Protein AF-A0A3M1PRZ5-F1 (afdb_monomer_lite)

Sequence (160 aa):
MPLLTDPMAILAFCTGVCALVFWSATRPWGARFFRVIPSIIFIYYIPTFATTFGVIPSASAAYVWMRDYLLPFSLFILMVTADIPSILKIGPRAIVIMLIGTLGVVVGGPIAFLLFKPWLPPEAWKGMAALSGSWIGGGANFAAIKESVAAPDSIIGPII

Secondary structure (DSSP, 8-state):
--S--SHHHHHHHHHHHHHHHHHHHTSHHHHHHHTTS-HHHHHHHHHHHHHHTTSS-S--HHHHHIIIIIHHHHHHHHHHT--HHHHHHHHHHHHHHHHHHHHHHHHHHHHHHHHHGGGS-TTHHHHHHHHHHHHHHHHHHHHHHHHHTT--HHHHTTT-

Radius of gyration: 19.62 Å; chains: 1; bounding box: 37×41×48 Å

Foldseek 3Di:
DAQDADLVVVVCVLVVQVCVLVVLCPDPVNVVVCVVPPSVVSSPVVVVVSCVVRNYDPDHPNVVCCVPPVVVVVVVVVVVPDDPVVVVVCVVVVVVVLVVVLVCLVPVLVVVCVVCVVVDDPLLVLLSQLVSLCRNPRDVRSVVSCVVSVRDPVNNVVSD

pLDDT: mean 92.11, std 6.09, range [54.16, 97.56]

Structure (mmCIF, N/CA/C/O backbone):
data_AF-A0A3M1PRZ5-F1
#
_entry.id   AF-A0A3M1PRZ5-F1
#
loop_
_atom_site.group_PDB
_atom_site.id
_atom_site.type_symbol
_atom_site.label_atom_id
_atom_site.label_alt_id
_atom_site.label_comp_id
_atom_site.label_asym_id
_atom_site.label_entity_id
_atom_site.label_seq_id
_atom_site.pdbx_PDB_ins_code
_atom_site.Cartn_x
_atom_site.Cartn_y
_atom_site.Cartn_z
_atom_site.occupancy
_atom_site.B_iso_or_equiv
_atom_site.auth_seq_id
_atom_site.auth_comp_id
_atom_site.auth_asym_id
_atom_site.auth_atom_id
_atom_site.pdbx_PDB_model_num
ATOM 1 N N . MET A 1 1 ? 11.129 15.014 -18.019 1.00 64.62 1 MET A N 1
ATOM 2 C CA . MET A 1 1 ? 11.933 15.116 -16.780 1.00 64.62 1 MET A CA 1
ATOM 3 C C . MET A 1 1 ? 10.972 15.447 -15.651 1.00 64.62 1 MET A C 1
ATOM 5 O O . MET A 1 1 ? 10.079 16.244 -15.919 1.00 64.62 1 MET A O 1
ATOM 9 N N . PRO A 1 2 ? 11.081 14.812 -14.472 1.00 79.62 2 PRO A N 1
ATOM 10 C CA . PRO A 1 2 ? 10.165 15.070 -13.367 1.00 79.62 2 PRO A CA 1
ATOM 11 C C . PRO A 1 2 ? 10.247 16.529 -12.891 1.00 79.62 2 PRO A C 1
ATOM 13 O O . PRO A 1 2 ? 11.345 17.078 -12.825 1.00 79.62 2 PRO A O 1
ATOM 16 N N . LEU A 1 3 ? 9.101 17.146 -12.582 1.00 85.00 3 LEU A N 1
ATOM 17 C CA . LEU A 1 3 ? 9.022 18.549 -12.144 1.00 85.00 3 LEU A CA 1
ATOM 18 C C . LEU A 1 3 ? 9.595 18.752 -10.733 1.00 85.00 3 LEU A C 1
ATOM 20 O O . LEU A 1 3 ? 10.310 19.720 -10.486 1.00 85.00 3 LEU A O 1
ATOM 24 N N . LEU A 1 4 ? 9.282 17.842 -9.810 1.00 89.94 4 LEU A N 1
ATOM 25 C CA . LEU A 1 4 ? 9.803 17.835 -8.447 1.00 89.94 4 LEU A CA 1
ATOM 26 C C . LEU A 1 4 ? 10.872 16.754 -8.318 1.00 89.94 4 LEU A C 1
ATOM 28 O O . LEU A 1 4 ? 10.584 15.578 -8.506 1.00 89.94 4 LEU A O 1
ATOM 32 N N . THR A 1 5 ? 12.096 17.136 -7.965 1.00 91.56 5 THR A N 1
ATOM 33 C CA . THR A 1 5 ? 13.207 16.189 -7.750 1.00 91.56 5 THR A CA 1
ATOM 34 C C . THR A 1 5 ? 13.707 16.174 -6.313 1.00 91.56 5 THR A C 1
ATOM 36 O O . THR A 1 5 ? 14.296 15.186 -5.879 1.00 91.56 5 THR A O 1
ATOM 39 N N . ASP A 1 6 ? 13.475 17.257 -5.573 1.00 95.44 6 ASP A N 1
ATOM 40 C CA . ASP A 1 6 ? 13.906 17.382 -4.189 1.00 95.44 6 ASP A CA 1
ATOM 41 C C . ASP A 1 6 ? 13.098 16.441 -3.263 1.00 95.44 6 ASP A C 1
ATOM 43 O O . ASP A 1 6 ? 11.861 16.460 -3.299 1.00 95.44 6 ASP A O 1
ATOM 47 N N . PRO A 1 7 ? 13.755 15.614 -2.423 1.00 94.56 7 PRO A N 1
ATOM 48 C CA . PRO A 1 7 ? 13.070 14.687 -1.525 1.00 94.56 7 PRO A CA 1
ATOM 49 C C . PRO A 1 7 ? 12.066 15.356 -0.579 1.00 94.56 7 PRO A C 1
ATOM 51 O O . PRO A 1 7 ? 11.001 14.787 -0.329 1.00 94.56 7 PRO A O 1
ATOM 54 N N . MET A 1 8 ? 12.363 1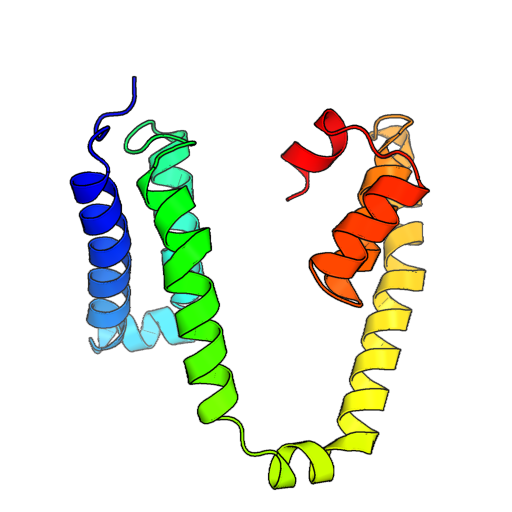6.561 -0.082 1.00 95.94 8 MET A N 1
ATOM 55 C CA . MET A 1 8 ? 11.450 17.276 0.813 1.00 95.94 8 MET A CA 1
ATOM 56 C C . MET A 1 8 ? 10.234 17.804 0.060 1.00 95.94 8 MET A C 1
ATOM 58 O O . MET A 1 8 ? 9.119 17.703 0.570 1.00 95.94 8 MET A O 1
ATOM 62 N N . ALA A 1 9 ? 10.410 18.285 -1.172 1.00 95.94 9 ALA A N 1
ATOM 63 C CA . ALA A 1 9 ? 9.293 18.660 -2.037 1.00 95.94 9 ALA A CA 1
ATOM 64 C C . ALA A 1 9 ? 8.377 17.465 -2.362 1.00 95.94 9 ALA A C 1
ATOM 66 O O . ALA A 1 9 ? 7.154 17.605 -2.354 1.00 95.94 9 ALA A O 1
ATOM 67 N N . ILE A 1 10 ? 8.944 16.277 -2.592 1.00 96.06 10 ILE A N 1
ATOM 68 C CA . ILE A 1 10 ? 8.171 15.044 -2.827 1.00 96.06 10 ILE A CA 1
ATOM 69 C C . ILE A 1 10 ? 7.394 14.642 -1.568 1.00 96.06 10 ILE A C 1
ATOM 71 O O . ILE A 1 10 ? 6.212 14.305 -1.651 1.00 96.06 10 ILE A O 1
ATOM 75 N N . LEU A 1 11 ? 8.023 14.716 -0.392 1.00 95.69 11 LEU A N 1
ATOM 76 C CA . LEU A 1 11 ? 7.352 14.461 0.883 1.00 95.69 11 LEU A CA 1
ATOM 77 C C . LEU A 1 11 ? 6.205 15.459 1.117 1.00 95.69 11 LEU A C 1
ATOM 79 O O . LEU A 1 11 ? 5.097 15.053 1.473 1.00 95.69 11 LEU A O 1
ATOM 83 N N . ALA A 1 12 ? 6.448 16.751 0.882 1.00 96.44 12 ALA A N 1
ATOM 84 C CA . ALA A 1 12 ? 5.448 17.813 0.985 1.00 96.44 12 ALA A CA 1
ATOM 85 C C . ALA A 1 12 ? 4.282 17.597 0.011 1.00 96.44 12 ALA A C 1
ATOM 87 O O . ALA A 1 12 ? 3.125 17.781 0.382 1.00 96.44 12 ALA A O 1
ATOM 88 N N . PHE A 1 13 ? 4.565 17.140 -1.210 1.00 96.69 13 PHE A N 1
ATOM 89 C CA . PHE A 1 13 ? 3.538 16.759 -2.173 1.00 96.69 13 PHE A CA 1
ATOM 90 C C . PHE A 1 13 ? 2.678 15.600 -1.649 1.00 96.69 1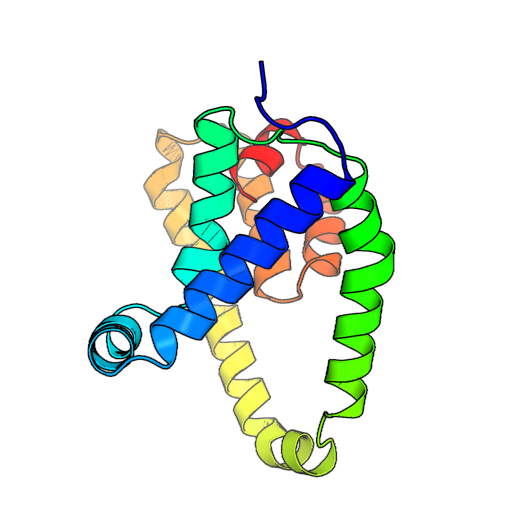3 PHE A C 1
ATOM 92 O O . PHE A 1 13 ? 1.461 15.741 -1.554 1.00 96.69 13 PHE A O 1
ATOM 99 N N . CYS A 1 14 ? 3.287 14.477 -1.252 1.00 95.69 14 CYS A N 1
ATOM 100 C CA . CYS A 1 14 ? 2.553 13.300 -0.771 1.00 95.69 14 CYS A CA 1
ATOM 101 C C . CYS A 1 14 ? 1.707 13.617 0.473 1.00 95.69 14 CYS A C 1
ATOM 103 O O . CYS A 1 14 ? 0.526 13.276 0.540 1.00 95.69 14 CYS A O 1
ATOM 105 N N . THR A 1 15 ? 2.293 14.309 1.451 1.00 96.00 15 THR A N 1
ATOM 106 C CA . THR A 1 15 ? 1.583 14.737 2.667 1.00 96.00 15 THR A CA 1
ATOM 107 C C . THR A 1 15 ? 0.494 15.764 2.371 1.00 96.00 15 THR A C 1
ATOM 109 O O . THR A 1 15 ? -0.591 15.677 2.944 1.00 96.00 15 THR A O 1
ATOM 112 N N . GLY A 1 16 ? 0.732 16.680 1.432 1.00 97.56 16 GLY A N 1
ATOM 113 C CA . GLY A 1 16 ? -0.258 17.636 0.946 1.00 97.56 16 GLY A CA 1
ATOM 114 C C . GLY A 1 16 ? -1.455 16.952 0.286 1.00 97.56 16 GLY A C 1
ATOM 115 O O . GLY A 1 16 ? -2.594 17.309 0.580 1.00 97.56 16 GLY A O 1
ATOM 116 N N . VAL A 1 17 ? -1.228 15.916 -0.528 1.00 97.06 17 VAL A N 1
ATOM 117 C CA . VAL A 1 17 ? -2.304 15.090 -1.103 1.00 97.06 17 VAL A CA 1
ATOM 118 C C . VAL A 1 17 ? -3.132 14.440 0.004 1.00 97.06 17 VAL A C 1
ATOM 120 O O . VAL A 1 17 ? -4.356 14.577 0.003 1.00 97.06 17 VAL A O 1
ATOM 123 N N . CYS A 1 18 ? -2.492 13.799 0.987 1.00 96.12 18 CYS A N 1
ATOM 124 C CA . CYS A 1 18 ? -3.196 13.216 2.133 1.00 96.12 18 CYS A CA 1
ATOM 125 C C . CYS A 1 18 ? -4.025 14.265 2.887 1.00 96.12 18 CYS A C 1
ATOM 127 O O . CYS A 1 18 ? -5.205 14.040 3.162 1.00 96.12 18 CYS A O 1
ATOM 129 N N . ALA A 1 19 ? -3.429 15.421 3.188 1.00 97.06 19 ALA A N 1
ATOM 130 C CA . ALA A 1 19 ? -4.090 16.505 3.903 1.00 97.06 19 ALA A CA 1
ATOM 131 C C . ALA A 1 19 ? -5.310 17.027 3.135 1.00 97.06 19 ALA A C 1
ATOM 133 O O . ALA A 1 19 ? -6.384 17.150 3.720 1.00 97.06 19 ALA A O 1
ATOM 134 N N . LEU A 1 20 ? -5.183 17.276 1.828 1.00 96.81 20 LEU A N 1
ATOM 135 C CA . LEU A 1 20 ? -6.279 17.754 0.983 1.00 96.81 20 LEU A CA 1
ATOM 136 C C . LEU A 1 20 ? -7.409 16.731 0.877 1.00 96.81 20 LEU A C 1
ATOM 138 O O . LEU A 1 20 ? -8.577 17.099 1.010 1.00 96.81 20 LEU A O 1
ATOM 142 N N . VAL A 1 21 ? -7.079 15.452 0.679 1.00 96.06 21 VAL A N 1
ATOM 143 C CA . VAL A 1 21 ? -8.081 14.385 0.582 1.00 96.06 21 VAL A CA 1
ATOM 144 C C . VAL A 1 21 ? -8.838 14.249 1.903 1.00 96.06 21 VAL A C 1
ATOM 146 O O . VAL A 1 21 ? -10.067 14.338 1.902 1.00 96.06 21 VAL A O 1
ATOM 149 N N . PHE A 1 22 ? -8.147 14.117 3.037 1.00 94.88 22 PHE A N 1
ATOM 150 C CA . PHE A 1 22 ? -8.821 13.998 4.332 1.00 94.88 22 PHE A CA 1
ATOM 151 C C . PHE A 1 22 ? -9.595 15.262 4.702 1.00 94.88 22 PHE A C 1
ATOM 153 O O . PHE A 1 22 ? -10.738 15.167 5.146 1.00 94.88 22 PHE A O 1
ATOM 160 N N . TRP A 1 23 ? -9.040 16.446 4.444 1.00 95.75 23 TRP A N 1
ATOM 161 C CA . TRP A 1 23 ? -9.746 17.709 4.641 1.00 95.75 23 TRP A CA 1
ATOM 162 C C . TRP A 1 23 ? -11.019 17.785 3.796 1.00 95.75 23 TRP A C 1
ATOM 164 O O . TRP A 1 23 ? -12.078 18.134 4.317 1.00 95.75 23 TRP A O 1
ATOM 174 N N . SER A 1 24 ? -10.961 17.403 2.519 1.00 94.56 24 SER A N 1
ATOM 175 C CA . SER A 1 24 ? -12.142 17.384 1.653 1.00 94.56 24 SER A CA 1
ATOM 176 C C . SER A 1 24 ? -13.205 16.404 2.161 1.00 94.56 24 SER A C 1
ATOM 178 O O . SER A 1 24 ? -14.391 16.729 2.128 1.00 94.56 24 SER A O 1
ATOM 180 N N . ALA A 1 25 ? -12.796 15.271 2.742 1.00 93.12 25 ALA A N 1
ATOM 181 C CA . ALA A 1 25 ? -13.703 14.295 3.341 1.00 93.12 25 ALA A CA 1
ATOM 182 C C . ALA A 1 25 ? -14.453 14.821 4.575 1.00 93.12 25 ALA A C 1
ATOM 184 O O . ALA A 1 25 ? -15.558 14.360 4.851 1.00 93.12 25 ALA A O 1
ATOM 185 N N . THR A 1 26 ? -13.920 15.835 5.266 1.00 93.12 26 THR A N 1
ATOM 186 C CA . THR A 1 26 ? -14.631 16.513 6.369 1.00 93.12 26 THR A CA 1
ATOM 187 C C . THR A 1 26 ? -15.716 17.488 5.901 1.00 93.12 26 THR A C 1
ATOM 189 O O . THR A 1 26 ? -16.528 17.943 6.707 1.00 93.12 26 THR A O 1
ATOM 192 N N . ARG A 1 27 ? -15.752 17.852 4.611 1.00 94.88 27 ARG A N 1
ATOM 193 C CA . ARG A 1 27 ? -16.734 18.811 4.081 1.00 94.88 27 ARG A CA 1
ATOM 194 C C . ARG A 1 27 ? -18.060 18.120 3.756 1.00 94.88 27 ARG A C 1
ATOM 196 O O . ARG A 1 27 ? -18.036 16.984 3.298 1.00 94.88 27 ARG A O 1
ATOM 203 N N . PRO A 1 28 ? -19.219 18.799 3.880 1.00 91.38 28 PRO A N 1
ATOM 204 C CA . PRO A 1 28 ? -20.526 18.175 3.631 1.00 91.38 28 PRO A CA 1
ATOM 205 C C . PRO A 1 28 ? -20.669 17.557 2.232 1.00 91.38 28 PRO A C 1
ATOM 207 O O . PRO A 1 28 ? -21.231 16.474 2.075 1.00 91.38 28 PRO A O 1
ATOM 210 N N . TRP A 1 29 ? -20.126 18.226 1.210 1.00 92.19 29 TRP A N 1
ATOM 211 C CA . TRP A 1 29 ? -20.124 17.721 -0.165 1.00 92.19 29 TRP A CA 1
ATOM 212 C C . TRP A 1 29 ? -19.168 16.530 -0.336 1.00 92.19 29 TRP A C 1
ATOM 214 O O . TRP A 1 29 ? -19.529 15.534 -0.962 1.00 92.19 29 TRP A O 1
ATOM 224 N N . GLY A 1 30 ? -17.981 16.603 0.275 1.00 90.56 30 GLY A N 1
ATOM 225 C CA . GLY A 1 30 ? -16.977 15.547 0.223 1.00 90.56 30 GLY A CA 1
ATOM 226 C C . GLY A 1 30 ? -17.425 14.297 0.970 1.00 90.56 30 GLY A C 1
ATOM 227 O O . GLY A 1 30 ? -17.324 13.206 0.427 1.00 90.56 30 GLY A O 1
ATOM 228 N N . ALA A 1 31 ? -18.030 14.428 2.150 1.00 88.69 31 ALA A N 1
ATOM 229 C CA . ALA A 1 31 ? -18.559 13.301 2.916 1.00 88.69 31 ALA A CA 1
ATOM 230 C C . ALA A 1 31 ? -19.585 12.477 2.114 1.00 88.69 31 ALA A C 1
ATOM 232 O O . ALA A 1 31 ? -19.577 11.247 2.167 1.00 88.69 31 ALA A O 1
ATOM 233 N N . ARG A 1 32 ? -20.439 13.134 1.310 1.00 91.56 32 ARG A N 1
ATOM 234 C CA . ARG A 1 32 ? -21.380 12.441 0.414 1.00 91.56 32 ARG A CA 1
ATOM 235 C C . ARG A 1 32 ? -20.660 11.684 -0.702 1.00 91.56 32 ARG A C 1
ATOM 237 O O . ARG A 1 32 ? -21.064 10.572 -1.032 1.00 91.56 32 ARG A O 1
ATOM 244 N N . PHE A 1 33 ? -19.613 12.278 -1.265 1.00 92.88 33 PHE A N 1
ATOM 245 C CA . PHE A 1 33 ? -18.807 11.683 -2.328 1.00 92.88 33 PHE A CA 1
ATOM 246 C C . PHE A 1 33 ? -17.971 10.495 -1.825 1.00 92.88 33 PHE A C 1
ATOM 248 O O . PHE A 1 33 ? -18.050 9.400 -2.384 1.00 92.88 33 PHE A O 1
ATOM 255 N N . PHE A 1 34 ? -17.251 10.664 -0.711 1.00 92.81 34 PHE A N 1
ATOM 256 C CA . PHE A 1 34 ? -16.386 9.627 -0.147 1.00 92.81 34 PHE A CA 1
ATOM 257 C C . PHE A 1 34 ? -17.144 8.457 0.493 1.00 92.81 34 PHE A C 1
ATOM 259 O O . PHE A 1 34 ? -16.557 7.404 0.732 1.00 92.81 34 PHE A O 1
ATOM 266 N N . ARG A 1 35 ? -18.460 8.593 0.712 1.00 89.50 35 ARG A N 1
ATOM 267 C CA . ARG A 1 35 ? -19.333 7.460 1.060 1.00 89.50 35 ARG A CA 1
ATOM 268 C C . ARG A 1 35 ? -19.465 6.452 -0.086 1.00 89.50 35 ARG A C 1
ATOM 270 O O . ARG A 1 35 ? -19.736 5.285 0.169 1.00 89.50 35 ARG A O 1
ATOM 277 N N . VAL A 1 36 ? -19.325 6.909 -1.331 1.00 93.44 36 VAL A N 1
ATOM 278 C CA . VAL A 1 36 ? -19.394 6.060 -2.530 1.00 93.44 36 VAL A CA 1
ATOM 279 C C . VAL A 1 36 ? -17.999 5.585 -2.927 1.00 93.44 36 VAL A C 1
ATOM 281 O O . VAL A 1 36 ? -17.813 4.405 -3.203 1.00 93.44 36 VAL A O 1
ATOM 284 N N . ILE A 1 37 ? -17.021 6.495 -2.938 1.00 93.19 37 ILE A N 1
ATOM 285 C CA . ILE A 1 37 ? -15.645 6.203 -3.354 1.00 93.19 37 ILE A CA 1
ATOM 286 C C . ILE A 1 37 ? -14.703 6.460 -2.172 1.00 93.19 37 ILE A C 1
ATOM 288 O O . ILE A 1 37 ? -14.482 7.619 -1.833 1.00 93.19 37 ILE A O 1
ATOM 292 N N . PRO A 1 38 ? -14.119 5.425 -1.546 1.00 92.81 38 PRO A N 1
ATOM 293 C CA . PRO A 1 38 ? -13.232 5.591 -0.399 1.00 92.81 38 PRO A CA 1
ATOM 294 C C . PRO A 1 38 ? -12.059 6.548 -0.653 1.00 92.81 38 PRO A C 1
ATOM 296 O O . PRO A 1 38 ? -11.383 6.466 -1.678 1.00 92.81 38 PRO A O 1
ATOM 299 N N . SER A 1 39 ? -11.746 7.403 0.325 1.00 93.38 39 SER A N 1
ATOM 300 C CA . SER A 1 39 ? -10.651 8.385 0.240 1.00 93.38 39 SER A CA 1
ATOM 301 C C . SER A 1 39 ? -9.284 7.761 -0.063 1.00 93.38 39 SER A C 1
ATOM 303 O O . SER A 1 39 ? -8.467 8.375 -0.747 1.00 93.38 39 SER A O 1
ATOM 305 N N . ILE A 1 40 ? -9.050 6.523 0.388 1.00 91.62 40 ILE A N 1
ATOM 306 C CA . ILE A 1 40 ? -7.798 5.786 0.157 1.00 91.62 40 ILE A CA 1
ATOM 307 C C . ILE A 1 40 ? -7.478 5.616 -1.334 1.00 91.62 40 ILE A C 1
ATOM 309 O O . ILE A 1 40 ? -6.312 5.651 -1.714 1.00 91.62 40 ILE A O 1
ATOM 313 N N . ILE A 1 41 ? -8.507 5.518 -2.186 1.00 93.69 41 ILE A N 1
ATOM 314 C CA . ILE A 1 41 ? -8.348 5.418 -3.641 1.00 93.69 41 ILE A CA 1
ATOM 315 C C . ILE A 1 41 ? -7.610 6.655 -4.159 1.00 93.69 41 ILE A C 1
ATOM 317 O O . ILE A 1 41 ? -6.649 6.540 -4.909 1.00 93.69 41 ILE A O 1
ATOM 321 N N . PHE A 1 42 ? -7.992 7.847 -3.705 1.00 94.62 42 PHE A N 1
ATOM 322 C CA . PHE A 1 42 ? -7.366 9.092 -4.147 1.00 94.62 42 PHE A CA 1
ATOM 323 C C . PHE A 1 42 ? -5.947 9.256 -3.609 1.00 94.62 42 PHE A C 1
ATOM 325 O O . PHE A 1 42 ? -5.066 9.687 -4.348 1.00 94.62 42 PHE A O 1
ATOM 332 N N . ILE A 1 43 ? -5.713 8.866 -2.354 1.00 95.12 43 ILE A N 1
ATOM 333 C CA . ILE A 1 43 ? -4.376 8.903 -1.745 1.00 95.12 43 ILE A CA 1
ATOM 334 C C . ILE A 1 43 ? -3.406 7.981 -2.498 1.00 95.12 43 ILE A C 1
ATOM 336 O O . ILE A 1 43 ? -2.226 8.299 -2.598 1.00 95.12 43 ILE A O 1
ATOM 340 N N . TYR A 1 44 ? -3.900 6.881 -3.072 1.00 92.75 44 TYR A N 1
ATOM 341 C CA . TYR A 1 44 ? -3.106 5.987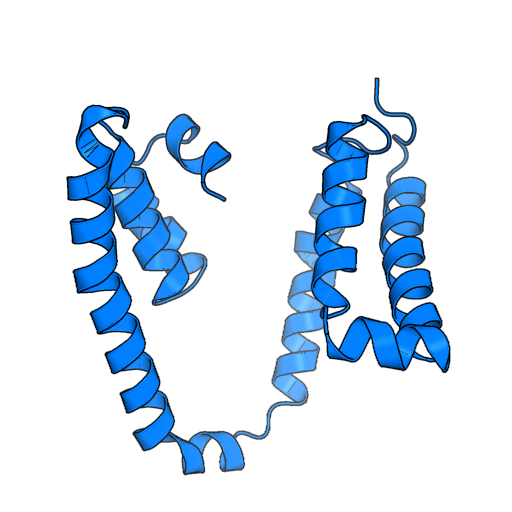 -3.910 1.00 92.75 44 TYR A CA 1
ATOM 342 C C . TYR A 1 44 ? -2.926 6.516 -5.342 1.00 92.75 44 TYR A C 1
ATOM 344 O O . TYR A 1 44 ? -1.805 6.630 -5.828 1.00 92.75 44 TYR A O 1
ATOM 352 N N . TYR A 1 45 ? -4.015 6.867 -6.031 1.00 94.75 45 TYR A N 1
ATOM 353 C CA . TYR A 1 45 ? -3.954 7.167 -7.464 1.00 94.75 45 TYR A CA 1
ATOM 354 C C . TYR A 1 45 ? -3.431 8.564 -7.799 1.00 94.75 45 TYR A C 1
ATOM 356 O O . TYR A 1 45 ? -2.825 8.725 -8.855 1.00 94.75 45 TYR A O 1
ATOM 364 N N . ILE A 1 46 ? -3.625 9.576 -6.944 1.00 96.25 46 ILE A N 1
ATOM 365 C CA . ILE A 1 46 ? -3.121 10.931 -7.230 1.00 96.25 46 ILE A CA 1
ATOM 366 C C . ILE A 1 46 ? -1.585 10.928 -7.358 1.00 96.25 46 ILE A C 1
ATOM 368 O O . ILE A 1 46 ? -1.094 11.416 -8.378 1.00 96.25 46 ILE A O 1
ATOM 372 N N . PRO A 1 47 ? -0.808 10.348 -6.416 1.00 94.38 47 PRO A N 1
ATOM 373 C CA . PRO A 1 47 ? 0.635 10.195 -6.587 1.00 94.38 47 PRO A CA 1
ATOM 374 C C . PRO A 1 47 ? 1.009 9.321 -7.786 1.00 94.38 47 PRO A C 1
ATOM 376 O O . PRO A 1 47 ? 1.925 9.675 -8.519 1.00 94.38 47 PRO A O 1
ATOM 379 N N . THR A 1 48 ? 0.283 8.228 -8.043 1.00 92.75 48 THR A N 1
ATOM 380 C CA . THR A 1 48 ? 0.544 7.360 -9.204 1.00 92.75 48 THR A CA 1
ATOM 381 C C . THR A 1 48 ? 0.428 8.124 -10.521 1.00 92.75 48 THR A C 1
ATOM 383 O O . THR A 1 48 ? 1.350 8.093 -11.334 1.00 92.75 48 THR A O 1
ATOM 386 N N . PHE A 1 49 ? -0.653 8.884 -10.712 1.00 95.50 49 PHE A N 1
ATOM 387 C CA . PHE A 1 49 ? -0.816 9.732 -11.890 1.00 95.50 49 PHE A CA 1
ATOM 388 C C . PHE A 1 49 ? 0.218 10.853 -11.937 1.00 95.50 49 PHE A C 1
ATOM 390 O O . PHE A 1 49 ? 0.743 11.148 -13.008 1.00 95.50 49 PHE A O 1
ATOM 397 N N . ALA A 1 50 ? 0.561 11.450 -10.795 1.00 95.00 50 ALA A N 1
ATOM 398 C CA . ALA A 1 50 ? 1.633 12.434 -10.716 1.00 95.00 50 ALA A CA 1
ATOM 399 C C . ALA A 1 50 ? 2.969 11.846 -11.205 1.00 95.00 50 ALA A C 1
ATOM 401 O O . ALA A 1 50 ? 3.689 12.518 -11.940 1.00 95.00 50 ALA A O 1
ATOM 402 N N . THR A 1 51 ? 3.275 10.585 -10.893 1.00 93.94 51 THR A N 1
ATOM 403 C CA . THR A 1 51 ? 4.443 9.882 -11.441 1.00 93.94 51 THR A CA 1
ATOM 404 C C . THR A 1 51 ? 4.309 9.652 -12.948 1.00 93.94 51 THR A C 1
ATOM 406 O O . THR A 1 51 ? 5.238 9.952 -13.697 1.00 93.94 51 THR A O 1
ATOM 409 N N . THR A 1 52 ? 3.149 9.184 -13.426 1.00 92.62 52 THR A N 1
ATOM 410 C CA . THR A 1 52 ? 2.891 8.942 -14.860 1.00 92.62 52 THR A CA 1
ATOM 411 C C . THR A 1 52 ? 3.022 10.211 -15.706 1.00 92.62 52 THR A C 1
ATOM 413 O O . THR A 1 52 ? 3.603 10.172 -16.788 1.00 92.62 52 THR A O 1
ATOM 416 N N . PHE A 1 53 ? 2.522 11.346 -15.214 1.00 94.88 53 PHE A N 1
ATOM 417 C CA . PHE A 1 53 ? 2.609 12.640 -15.896 1.00 94.88 53 PHE A CA 1
ATOM 418 C C . PHE A 1 53 ? 3.957 13.349 -15.691 1.00 94.88 53 PHE A C 1
ATOM 420 O O . PHE A 1 53 ? 4.156 14.444 -16.214 1.00 94.88 53 PHE A O 1
ATOM 427 N N . GLY A 1 54 ? 4.895 12.752 -14.948 1.00 93.00 54 GLY A N 1
ATOM 428 C CA . GLY A 1 54 ? 6.211 13.337 -14.700 1.00 93.00 54 GLY A CA 1
ATOM 429 C C . GLY A 1 54 ? 6.188 14.544 -13.756 1.00 93.00 54 GLY A C 1
ATOM 430 O O . GLY A 1 54 ? 7.028 15.430 -13.866 1.00 93.00 54 GLY A O 1
ATOM 431 N N . VAL A 1 55 ? 5.242 14.612 -12.823 1.00 95.06 55 VAL A N 1
ATOM 432 C CA . VAL A 1 55 ? 5.240 15.607 -11.737 1.00 95.06 55 VAL A CA 1
ATOM 433 C C . VAL A 1 55 ? 6.243 15.210 -10.651 1.00 95.06 55 VAL A C 1
ATOM 435 O O . VAL A 1 55 ? 7.025 16.046 -10.205 1.00 95.06 55 VAL A O 1
ATOM 438 N N . ILE A 1 56 ? 6.259 13.932 -10.268 1.00 96.06 56 ILE A N 1
ATOM 439 C CA . ILE A 1 56 ? 7.199 13.340 -9.302 1.00 96.06 56 ILE A CA 1
ATOM 440 C C . ILE A 1 56 ? 7.927 12.145 -9.950 1.00 96.06 56 ILE A C 1
ATOM 442 O O . ILE A 1 56 ? 7.413 11.574 -10.914 1.00 96.06 56 ILE A O 1
ATOM 446 N N . PRO A 1 57 ? 9.137 11.769 -9.498 1.00 94.25 57 PRO A N 1
ATOM 447 C CA . PRO A 1 57 ? 9.878 10.643 -10.061 1.00 94.25 57 PRO A CA 1
ATOM 448 C C . PRO A 1 57 ? 9.326 9.300 -9.566 1.00 94.25 57 PRO A C 1
ATOM 450 O O . PRO A 1 57 ? 8.701 9.225 -8.516 1.00 94.25 57 PRO A O 1
ATOM 453 N N . SER A 1 58 ? 9.635 8.209 -10.272 1.00 91.00 58 SER A N 1
ATOM 454 C CA . SER A 1 58 ? 9.336 6.841 -9.814 1.00 91.00 58 SER A CA 1
ATOM 455 C C . SER A 1 58 ? 10.286 6.339 -8.718 1.00 91.00 58 SER A C 1
ATOM 457 O O . SER A 1 58 ? 9.978 5.373 -8.027 1.00 91.00 58 SER A O 1
ATOM 459 N N . ALA A 1 59 ? 11.433 6.998 -8.535 1.00 91.94 59 ALA A N 1
ATOM 460 C CA . ALA A 1 59 ? 12.418 6.682 -7.509 1.00 91.94 59 ALA A CA 1
ATOM 461 C C . ALA A 1 59 ? 12.928 7.966 -6.843 1.00 91.94 59 ALA A C 1
ATOM 463 O O . ALA A 1 59 ? 13.243 8.946 -7.516 1.00 91.94 59 ALA A O 1
ATOM 464 N N . SER A 1 60 ? 13.012 7.962 -5.512 1.00 94.94 60 SER A N 1
ATOM 465 C CA . SER A 1 60 ? 13.507 9.085 -4.712 1.00 94.94 60 SER A CA 1
ATOM 466 C C . SER A 1 60 ? 13.969 8.606 -3.337 1.00 94.94 60 SER A C 1
ATOM 468 O O . SER A 1 60 ? 13.409 7.656 -2.783 1.00 94.94 60 SER A O 1
ATOM 470 N N . ALA A 1 61 ? 14.940 9.309 -2.748 1.00 95.06 61 ALA A N 1
ATOM 471 C CA . ALA A 1 61 ? 15.373 9.088 -1.369 1.00 95.06 61 ALA A CA 1
ATOM 472 C C . ALA A 1 61 ? 14.222 9.256 -0.357 1.00 95.06 61 ALA A C 1
ATOM 474 O O . ALA A 1 61 ? 14.216 8.586 0.673 1.00 95.06 61 ALA A O 1
ATOM 475 N N . ALA A 1 62 ? 13.211 10.080 -0.670 1.00 95.19 62 ALA A N 1
ATOM 476 C CA . ALA A 1 62 ? 12.020 10.228 0.168 1.00 95.19 62 ALA A CA 1
ATOM 477 C C . ALA A 1 62 ? 11.243 8.908 0.309 1.00 95.19 62 ALA A C 1
ATOM 479 O O . ALA A 1 62 ? 10.800 8.565 1.402 1.00 95.19 62 ALA A O 1
ATOM 480 N N . TYR A 1 63 ? 11.108 8.138 -0.778 1.00 94.31 63 TYR A N 1
ATOM 481 C CA . TYR A 1 63 ? 10.407 6.850 -0.758 1.00 94.31 63 TYR A CA 1
ATOM 482 C C . TYR A 1 63 ? 11.174 5.805 0.051 1.00 94.31 63 TYR A C 1
ATOM 484 O O . TYR A 1 63 ? 10.571 5.075 0.835 1.00 94.31 63 TYR A O 1
ATOM 492 N N . VAL A 1 64 ? 12.504 5.785 -0.085 1.00 95.12 64 VAL A N 1
ATOM 493 C CA . VAL A 1 64 ? 13.383 4.910 0.704 1.00 95.12 64 VAL A CA 1
ATOM 494 C C . VAL A 1 64 ? 13.273 5.245 2.190 1.00 95.12 64 VAL A C 1
ATOM 496 O O . VAL A 1 64 ? 13.032 4.356 3.000 1.00 95.12 64 VAL A O 1
ATOM 499 N N . TRP A 1 65 ? 13.340 6.528 2.551 1.00 96.31 65 TRP A N 1
ATOM 500 C CA . TRP A 1 65 ? 13.198 6.964 3.939 1.00 96.31 65 TRP A CA 1
ATOM 501 C C . TRP A 1 65 ? 11.822 6.614 4.527 1.00 96.31 65 TRP A C 1
ATOM 503 O O . TRP A 1 65 ? 11.735 6.111 5.648 1.00 96.31 65 TRP A O 1
ATOM 513 N N . MET A 1 66 ? 10.736 6.814 3.770 1.00 95.75 66 MET A N 1
ATOM 514 C CA . MET A 1 66 ? 9.396 6.425 4.224 1.00 95.75 66 MET A CA 1
ATOM 515 C C . MET A 1 66 ? 9.281 4.910 4.434 1.00 95.75 66 MET A C 1
ATOM 517 O O . MET A 1 66 ? 8.696 4.480 5.426 1.00 95.75 66 MET A O 1
ATOM 521 N N . ARG A 1 67 ? 9.858 4.099 3.542 1.00 93.81 67 ARG A N 1
ATOM 522 C CA . ARG A 1 67 ? 9.887 2.637 3.681 1.00 93.81 67 ARG A CA 1
ATOM 523 C C . ARG A 1 67 ? 10.693 2.193 4.903 1.00 93.81 67 ARG A C 1
ATOM 525 O O . ARG A 1 67 ? 10.248 1.296 5.607 1.00 93.81 67 ARG A O 1
ATOM 532 N N . ASP A 1 68 ? 11.851 2.801 5.142 1.00 95.06 68 ASP A N 1
ATOM 533 C CA . ASP A 1 68 ? 12.809 2.325 6.149 1.00 95.06 68 ASP A CA 1
ATOM 534 C C . ASP A 1 68 ? 12.495 2.830 7.563 1.00 95.06 68 ASP A C 1
ATOM 536 O O . ASP A 1 68 ? 12.810 2.151 8.537 1.00 95.06 68 ASP A O 1
ATOM 540 N N . TYR A 1 69 ? 11.840 3.988 7.691 1.00 95.69 69 TYR A N 1
ATOM 541 C CA . TYR A 1 69 ? 11.563 4.610 8.990 1.00 95.69 69 TYR A CA 1
ATOM 542 C C . TYR A 1 69 ? 10.070 4.811 9.248 1.00 95.69 69 TYR A C 1
ATOM 544 O O . TYR A 1 69 ? 9.546 4.346 10.262 1.00 95.69 69 TYR A O 1
ATOM 552 N N . LEU A 1 70 ? 9.364 5.486 8.334 1.00 95.12 70 LEU A N 1
ATOM 553 C CA . LEU A 1 70 ? 7.968 5.870 8.562 1.00 95.12 70 LEU A CA 1
ATOM 554 C C . LEU A 1 70 ? 7.037 4.651 8.615 1.00 95.12 70 LEU A C 1
ATOM 556 O O . LEU A 1 70 ? 6.168 4.580 9.486 1.00 95.12 70 LEU A O 1
ATOM 560 N N . LEU A 1 71 ? 7.222 3.687 7.712 1.00 94.50 71 LEU A N 1
ATOM 561 C CA . LEU A 1 71 ? 6.400 2.482 7.630 1.00 94.50 71 LEU A CA 1
ATOM 562 C C . LEU A 1 71 ? 6.576 1.583 8.872 1.00 94.50 71 LEU A C 1
ATOM 564 O O . LEU A 1 71 ? 5.561 1.308 9.515 1.00 94.50 71 LEU A O 1
ATOM 568 N N . PRO A 1 72 ? 7.796 1.184 9.293 1.00 94.44 72 PRO A N 1
ATOM 569 C CA . PRO A 1 72 ? 7.983 0.410 10.521 1.00 94.44 72 PRO A CA 1
ATOM 570 C C . PRO A 1 72 ? 7.433 1.112 11.763 1.00 94.44 72 PRO A C 1
ATOM 572 O O . PRO A 1 72 ? 6.780 0.472 12.585 1.00 94.44 72 PRO A O 1
ATOM 575 N N . PHE A 1 73 ? 7.627 2.428 11.884 1.00 96.19 73 PHE A N 1
ATOM 576 C CA . PHE A 1 73 ?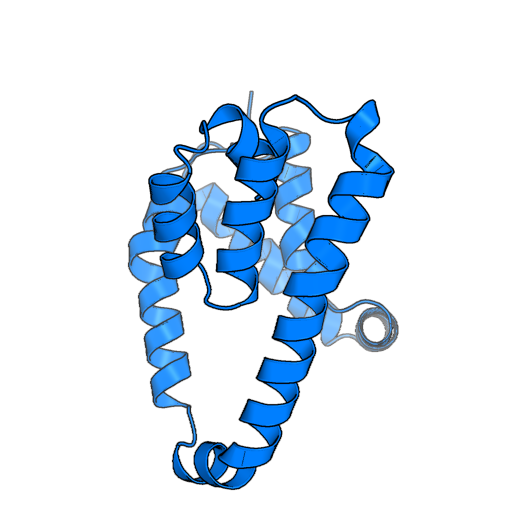 7.094 3.196 13.009 1.00 96.19 73 PHE A CA 1
ATOM 577 C C . PHE A 1 73 ? 5.559 3.222 13.021 1.00 96.19 73 PHE A C 1
ATOM 579 O O . PHE A 1 73 ? 4.937 3.032 14.066 1.00 96.19 73 PHE A O 1
ATOM 586 N N . SER A 1 74 ? 4.935 3.382 11.852 1.00 94.19 74 SER A N 1
ATOM 587 C CA . SER A 1 74 ? 3.474 3.337 11.713 1.00 94.19 74 SER A CA 1
ATOM 588 C C . SER A 1 74 ? 2.913 1.959 12.071 1.00 94.19 74 SER A C 1
ATOM 590 O O . SER A 1 74 ? 1.903 1.869 12.768 1.00 94.19 74 SER A O 1
ATOM 592 N N . LEU A 1 75 ? 3.586 0.884 11.647 1.00 93.50 75 LEU A N 1
ATOM 593 C CA . LEU A 1 75 ? 3.223 -0.488 12.010 1.00 93.50 75 LEU A CA 1
ATOM 594 C C . LEU A 1 75 ? 3.384 -0.732 13.511 1.00 93.50 75 LEU A C 1
ATOM 596 O O . LEU A 1 75 ? 2.518 -1.354 14.118 1.00 93.50 75 LEU A O 1
ATOM 600 N N . PHE A 1 76 ? 4.444 -0.208 14.126 1.00 95.44 76 PHE A N 1
ATOM 601 C CA . PHE A 1 76 ? 4.624 -0.291 15.572 1.00 95.44 76 PHE A CA 1
ATOM 602 C C . PHE A 1 76 ? 3.471 0.387 16.320 1.00 95.44 76 PHE A C 1
ATOM 604 O O . PHE A 1 76 ? 2.870 -0.234 17.194 1.00 95.44 76 PHE A O 1
ATOM 611 N N . ILE A 1 77 ? 3.100 1.615 15.940 1.00 95.06 77 ILE A N 1
ATOM 612 C CA . ILE A 1 77 ? 1.958 2.320 16.545 1.00 95.06 77 ILE A CA 1
ATOM 613 C C . ILE A 1 77 ? 0.664 1.521 16.353 1.00 95.06 77 ILE A C 1
ATOM 615 O O . ILE A 1 77 ? -0.078 1.329 17.315 1.00 95.06 77 ILE A O 1
ATOM 619 N N . LEU A 1 78 ? 0.416 1.008 15.145 1.00 93.69 78 LEU A N 1
ATOM 620 C CA . LEU A 1 78 ? -0.751 0.173 14.856 1.00 93.69 78 LEU A CA 1
ATOM 621 C C . LEU A 1 78 ? -0.810 -1.050 15.783 1.00 93.69 78 LEU A C 1
ATOM 623 O O . LEU A 1 78 ? -1.860 -1.340 16.356 1.00 93.69 78 LEU A O 1
ATOM 627 N N . MET A 1 79 ? 0.321 -1.730 15.976 1.00 93.31 79 MET A N 1
ATOM 628 C CA . MET A 1 79 ? 0.425 -2.892 16.859 1.00 93.31 79 MET A CA 1
ATOM 629 C C . MET A 1 79 ? 0.220 -2.528 18.333 1.00 93.31 79 MET A C 1
ATOM 631 O O . MET A 1 79 ? -0.438 -3.278 19.047 1.00 93.31 79 MET A O 1
ATOM 635 N N . VAL A 1 80 ? 0.715 -1.373 18.791 1.00 94.38 80 VAL A N 1
ATOM 636 C CA . VAL A 1 80 ? 0.480 -0.884 20.165 1.00 94.38 80 VAL A CA 1
ATOM 637 C C . VAL A 1 80 ? -1.005 -0.605 20.412 1.00 94.38 80 VAL A C 1
ATOM 639 O O . VAL A 1 80 ? -1.495 -0.816 21.518 1.00 94.38 80 VAL A O 1
ATOM 642 N N . THR A 1 81 ? -1.743 -0.175 19.386 1.00 92.00 81 THR A N 1
ATOM 643 C CA . THR A 1 81 ? -3.196 0.052 19.480 1.00 92.00 81 THR A CA 1
ATOM 644 C C . THR A 1 81 ? -4.044 -1.216 19.329 1.00 92.00 81 THR A C 1
ATOM 646 O O . THR A 1 81 ? -5.270 -1.141 19.424 1.00 92.00 81 THR A O 1
ATOM 649 N N . ALA A 1 82 ? -3.431 -2.380 19.088 1.00 91.25 82 ALA A N 1
ATOM 650 C CA . ALA A 1 82 ? -4.157 -3.621 18.847 1.00 91.25 82 ALA A CA 1
ATOM 651 C C . ALA A 1 82 ? -4.713 -4.235 20.146 1.00 91.25 82 ALA A C 1
ATOM 653 O O . ALA A 1 82 ? -3.981 -4.538 21.088 1.00 91.25 82 ALA A O 1
ATOM 654 N N . ASP A 1 83 ? -6.020 -4.499 20.168 1.00 92.31 83 ASP A N 1
ATOM 655 C CA . ASP A 1 83 ? -6.697 -5.193 21.267 1.00 92.31 83 ASP A CA 1
ATOM 656 C C . ASP A 1 83 ? -6.599 -6.718 21.085 1.00 92.31 83 ASP A C 1
ATOM 658 O O . ASP A 1 83 ? -7.438 -7.358 20.441 1.00 92.31 83 ASP A O 1
ATOM 662 N N . ILE A 1 84 ? -5.543 -7.303 21.657 1.00 91.56 84 ILE A N 1
ATOM 663 C CA . ILE A 1 84 ? -5.261 -8.742 21.574 1.00 91.56 84 ILE A CA 1
ATOM 664 C C . ILE A 1 84 ? -6.413 -9.595 22.144 1.00 91.56 84 ILE A C 1
ATOM 666 O O . ILE A 1 84 ? -6.850 -10.516 21.447 1.00 91.56 84 ILE A O 1
ATOM 670 N N . PRO A 1 85 ? -6.974 -9.316 23.342 1.00 91.62 85 PRO A N 1
ATOM 671 C CA . PRO A 1 85 ? -8.142 -10.044 23.843 1.00 91.62 85 PRO A CA 1
ATOM 672 C C . PRO A 1 85 ? -9.334 -10.057 22.882 1.00 91.62 85 PRO A C 1
ATOM 674 O O . PRO A 1 85 ? -9.968 -11.102 22.702 1.00 91.62 85 PRO A O 1
ATOM 677 N N . SER A 1 86 ? -9.655 -8.924 22.256 1.00 89.94 86 SER A N 1
ATOM 678 C CA . SER A 1 86 ? -10.762 -8.851 21.297 1.00 89.94 86 SER A CA 1
ATOM 679 C C . SER A 1 86 ? -10.475 -9.637 20.018 1.00 89.94 86 SER A C 1
ATOM 681 O O . SER A 1 86 ? -11.359 -10.347 19.534 1.00 89.94 86 SER A O 1
ATOM 683 N N . ILE A 1 87 ? -9.240 -9.600 19.511 1.00 89.00 87 ILE A N 1
ATOM 684 C CA . ILE A 1 87 ? -8.818 -10.399 18.347 1.00 89.00 87 ILE A CA 1
ATOM 685 C C . ILE A 1 87 ? -8.967 -11.900 18.635 1.00 89.00 87 ILE A C 1
ATOM 687 O O . ILE A 1 87 ? -9.534 -12.638 17.823 1.00 89.00 87 ILE A O 1
ATOM 691 N N . LEU A 1 88 ? -8.537 -12.357 19.815 1.00 89.62 88 LEU A N 1
ATOM 692 C CA . LEU A 1 88 ? -8.630 -13.767 20.209 1.00 89.62 88 LEU A CA 1
ATOM 693 C C . LEU A 1 88 ? -10.080 -14.270 20.272 1.00 89.62 88 LEU A C 1
ATOM 695 O O . LEU A 1 88 ? -10.345 -15.409 19.891 1.00 89.62 88 LEU A O 1
ATOM 699 N N . LYS A 1 89 ? -11.037 -13.421 20.675 1.00 93.19 89 LYS A N 1
ATOM 700 C CA . LYS A 1 89 ? -12.474 -13.767 20.684 1.00 93.19 89 LYS A CA 1
ATOM 701 C C . LYS A 1 89 ? -13.041 -14.003 19.282 1.00 93.19 89 LYS A C 1
ATOM 703 O O . LYS A 1 89 ? -13.990 -14.771 19.131 1.00 93.19 89 LYS A O 1
ATOM 708 N N . ILE A 1 90 ? -12.482 -13.357 18.259 1.00 91.81 90 ILE A N 1
ATOM 709 C CA . ILE A 1 90 ? -12.878 -13.566 16.858 1.00 91.81 90 ILE A CA 1
ATOM 710 C C . ILE A 1 90 ? -12.249 -14.857 16.308 1.00 91.81 90 ILE A C 1
ATOM 712 O O . ILE A 1 90 ? -12.867 -15.512 15.468 1.00 91.81 90 ILE A O 1
ATOM 716 N N . GLY A 1 91 ? -11.059 -15.222 16.807 1.00 87.12 91 GLY A N 1
ATOM 717 C CA . GLY A 1 91 ? -10.183 -16.340 16.421 1.00 87.12 91 GLY A CA 1
ATOM 718 C C . GLY A 1 91 ? -10.755 -17.346 15.415 1.00 87.12 91 GLY A C 1
ATOM 719 O O . GLY A 1 91 ? -10.397 -17.280 14.238 1.00 87.12 91 GLY A O 1
ATOM 720 N N . PRO A 1 92 ? -11.667 -18.253 15.815 1.00 91.38 92 PRO A N 1
ATOM 721 C CA . PRO A 1 92 ? -12.193 -19.283 14.918 1.00 91.38 92 PRO A CA 1
ATOM 722 C C . PRO A 1 92 ? -12.861 -18.728 13.652 1.00 91.38 92 PRO A C 1
ATOM 724 O O . PRO A 1 92 ? -12.662 -19.261 12.563 1.00 91.38 92 PRO A O 1
ATOM 727 N N . ARG A 1 93 ? -13.617 -17.627 13.758 1.00 93.25 93 ARG A N 1
ATOM 728 C CA . ARG A 1 93 ? -14.269 -16.989 12.602 1.00 93.25 93 ARG A CA 1
ATOM 729 C C . ARG A 1 93 ? -13.249 -16.339 11.673 1.00 93.25 93 ARG A C 1
ATOM 731 O O . ARG A 1 93 ? -13.387 -16.458 10.460 1.00 93.25 93 ARG A O 1
ATOM 738 N N . ALA A 1 94 ? -12.224 -15.692 12.230 1.00 91.12 94 ALA A N 1
ATOM 739 C CA . ALA A 1 94 ? -11.147 -15.100 11.438 1.00 91.12 94 ALA A CA 1
ATOM 740 C C . ALA A 1 94 ? -10.389 -16.173 10.641 1.00 91.12 94 ALA A C 1
ATOM 742 O O . ALA A 1 94 ? -10.157 -15.995 9.448 1.00 91.12 94 ALA A O 1
ATOM 743 N N . ILE A 1 95 ? -10.084 -17.314 11.269 1.00 92.25 95 ILE A N 1
ATOM 744 C CA . ILE A 1 95 ? -9.420 -18.445 10.607 1.00 92.25 95 ILE A CA 1
ATOM 745 C C . ILE A 1 95 ? -10.294 -19.007 9.481 1.00 92.25 95 ILE A C 1
ATOM 747 O O . ILE A 1 95 ? -9.796 -19.230 8.383 1.00 92.25 95 ILE A O 1
ATOM 751 N N . VAL A 1 96 ? -11.598 -19.195 9.709 1.00 95.25 96 VAL A N 1
ATOM 752 C CA . VAL A 1 96 ? -12.511 -19.676 8.657 1.00 95.25 96 VAL A CA 1
ATOM 753 C C . VAL A 1 96 ? -12.542 -18.714 7.467 1.00 95.25 96 VAL A C 1
ATOM 755 O O . VAL A 1 96 ? -12.416 -19.157 6.329 1.00 95.25 96 VAL A O 1
ATOM 758 N N . ILE A 1 97 ? -12.644 -17.403 7.706 1.00 94.38 97 ILE A N 1
ATOM 759 C CA . ILE A 1 97 ? -12.622 -16.391 6.636 1.00 94.38 97 ILE A CA 1
ATOM 760 C C . ILE A 1 97 ? -11.284 -16.418 5.885 1.00 94.38 97 ILE A C 1
ATOM 762 O O . ILE A 1 97 ? -11.276 -16.385 4.656 1.00 94.38 97 ILE A O 1
ATOM 766 N N . MET A 1 98 ? -10.163 -16.537 6.601 1.00 93.06 98 MET A N 1
ATOM 767 C CA . MET A 1 98 ? -8.830 -16.674 6.007 1.00 93.06 98 MET A CA 1
ATOM 768 C C . MET A 1 98 ? -8.732 -17.919 5.118 1.00 93.06 98 MET A C 1
ATOM 770 O O . MET A 1 98 ? -8.229 -17.830 3.999 1.00 93.06 98 MET A O 1
ATOM 774 N N . LEU A 1 99 ? -9.231 -19.070 5.575 1.00 95.31 99 LEU A N 1
ATOM 775 C CA . LEU A 1 99 ? -9.220 -20.314 4.801 1.00 95.31 99 LEU A CA 1
ATOM 776 C C . LEU A 1 99 ? -10.116 -20.224 3.563 1.00 95.31 99 LEU A C 1
ATOM 778 O O . LEU A 1 99 ? -9.706 -20.664 2.493 1.00 95.31 99 LEU A O 1
ATOM 782 N N . ILE A 1 100 ? -11.297 -19.610 3.673 1.00 96.38 100 ILE A N 1
ATOM 783 C CA . ILE A 1 100 ? -12.179 -19.363 2.522 1.00 96.38 100 ILE A CA 1
ATOM 784 C C . ILE A 1 100 ? -11.486 -18.448 1.506 1.00 96.38 100 ILE A C 1
ATOM 786 O O . ILE A 1 100 ? -11.471 -18.760 0.316 1.00 96.38 100 ILE A O 1
ATOM 790 N N . GLY A 1 101 ? -10.870 -17.351 1.957 1.00 94.69 101 GLY A N 1
ATOM 791 C CA . GLY A 1 101 ? -10.095 -16.460 1.090 1.00 94.69 101 GLY A CA 1
ATOM 792 C C . GLY A 1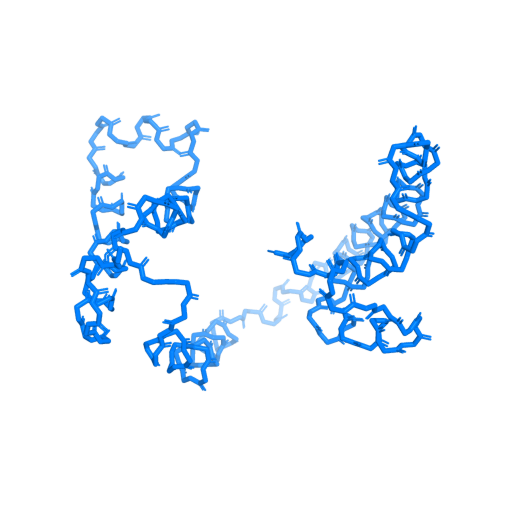 101 ? -8.926 -17.183 0.417 1.00 94.69 101 GLY A C 1
ATOM 793 O O . GLY A 1 101 ? -8.737 -17.066 -0.791 1.00 94.69 101 GLY A O 1
ATOM 794 N N . THR A 1 102 ? -8.204 -18.007 1.178 1.00 95.56 102 THR A N 1
ATOM 795 C CA . THR A 1 102 ? -7.093 -18.834 0.683 1.00 95.56 102 THR A CA 1
ATOM 796 C C . THR A 1 102 ? -7.565 -19.812 -0.388 1.00 95.56 102 THR A C 1
ATOM 798 O O . THR A 1 102 ? -6.963 -19.878 -1.455 1.00 95.56 102 THR A O 1
ATOM 801 N N . LEU A 1 103 ? -8.669 -20.527 -0.153 1.00 96.81 103 LEU A N 1
ATOM 802 C CA . LEU A 1 103 ? -9.295 -21.395 -1.155 1.00 96.81 103 LEU A CA 1
ATOM 803 C C . LEU A 1 103 ? -9.673 -20.606 -2.412 1.00 96.81 103 LEU A C 1
ATOM 805 O O . LEU A 1 103 ? -9.424 -21.069 -3.523 1.00 96.81 103 LEU A O 1
ATOM 809 N N . GLY A 1 104 ? -10.202 -19.393 -2.243 1.00 96.12 104 GLY A N 1
ATOM 810 C CA . GLY A 1 104 ? -10.471 -18.470 -3.342 1.00 96.12 104 GLY A CA 1
ATOM 811 C C . GLY A 1 104 ? -9.232 -18.179 -4.191 1.00 96.12 104 GLY A C 1
ATOM 812 O O . GLY A 1 104 ? -9.314 -18.248 -5.413 1.00 96.12 104 GLY A O 1
ATOM 813 N N . VAL A 1 105 ? -8.073 -17.924 -3.577 1.00 94.69 105 VAL A N 1
ATOM 814 C CA . VAL A 1 105 ? -6.807 -17.705 -4.304 1.00 94.69 105 VAL A CA 1
ATOM 815 C C . VAL A 1 105 ? -6.297 -18.995 -4.954 1.00 94.69 105 VAL A C 1
ATOM 817 O O . VAL A 1 105 ? -5.919 -18.977 -6.126 1.00 94.69 105 VAL A O 1
ATOM 820 N N . VAL A 1 106 ? -6.318 -20.119 -4.230 1.00 94.31 106 VAL A N 1
ATOM 821 C CA . VAL A 1 106 ? -5.820 -21.428 -4.699 1.00 94.31 106 VAL A CA 1
ATOM 822 C C . VAL A 1 106 ? -6.622 -21.951 -5.890 1.00 94.31 106 VAL A C 1
ATOM 824 O O . VAL A 1 106 ? -6.056 -22.593 -6.768 1.00 94.31 106 VAL A O 1
ATOM 827 N N . VAL A 1 107 ? -7.923 -21.668 -5.948 1.00 95.62 107 VAL A N 1
ATOM 828 C CA . VAL A 1 107 ? -8.789 -22.070 -7.065 1.00 95.62 107 VAL A CA 1
ATOM 829 C C . VAL A 1 107 ? -8.836 -20.980 -8.138 1.00 95.62 107 VAL A C 1
ATOM 831 O O . VAL A 1 107 ? -8.622 -21.248 -9.320 1.00 95.62 107 VAL A O 1
ATOM 834 N N . GLY A 1 108 ? -9.084 -19.734 -7.737 1.00 94.81 108 GLY A N 1
ATOM 835 C CA . GLY A 1 108 ? -9.279 -18.604 -8.641 1.00 94.81 108 GLY A CA 1
ATOM 836 C C . GLY A 1 108 ? -8.018 -18.200 -9.399 1.00 94.81 108 GLY A C 1
ATOM 837 O O . GLY A 1 108 ? -8.108 -17.890 -10.584 1.00 94.81 108 GLY A O 1
ATOM 838 N N . GLY A 1 109 ? -6.842 -18.256 -8.766 1.00 92.44 109 GLY A N 1
ATOM 839 C CA . GLY A 1 109 ? -5.561 -17.929 -9.397 1.00 92.44 109 GLY A CA 1
ATOM 840 C C . GLY A 1 109 ? -5.254 -18.819 -10.608 1.00 92.44 109 GLY A C 1
ATOM 841 O O . GLY A 1 109 ? -5.072 -18.290 -11.707 1.00 92.44 109 GLY A O 1
ATOM 842 N N . PRO A 1 110 ? -5.249 -20.158 -10.461 1.00 93.38 110 PRO A N 1
ATOM 843 C CA . PRO A 1 110 ? -5.078 -21.076 -11.584 1.00 93.38 110 PRO A CA 1
ATOM 844 C C . PRO A 1 110 ? -6.163 -20.949 -12.655 1.00 93.38 110 PRO A C 1
ATOM 846 O O . PRO A 1 110 ? -5.831 -20.965 -13.837 1.00 93.38 110 PRO A O 1
ATOM 849 N N . ILE A 1 111 ? -7.437 -20.778 -12.277 1.00 95.56 111 ILE A N 1
ATOM 850 C CA . ILE A 1 111 ? -8.521 -20.574 -13.253 1.00 95.56 111 ILE A CA 1
ATOM 851 C C . ILE A 1 111 ? -8.270 -19.306 -14.072 1.00 95.56 111 ILE A C 1
ATOM 853 O O . ILE A 1 111 ? -8.298 -19.360 -15.300 1.00 95.56 111 ILE A O 1
ATOM 857 N N . ALA A 1 112 ? -7.976 -18.182 -13.415 1.00 92.94 112 ALA A N 1
ATOM 858 C CA . ALA A 1 112 ? -7.657 -16.931 -14.093 1.00 92.94 112 ALA A CA 1
ATOM 859 C C . ALA A 1 112 ? -6.442 -17.102 -15.014 1.00 92.94 112 ALA A C 1
ATOM 861 O O . ALA A 1 112 ? -6.497 -16.725 -16.182 1.00 92.94 112 ALA A O 1
ATOM 862 N N . PHE A 1 113 ? -5.373 -17.745 -14.536 1.00 92.44 113 PHE A N 1
ATOM 863 C CA . PHE A 1 113 ? -4.206 -18.023 -15.369 1.00 92.44 113 PHE A CA 1
ATOM 864 C C . PHE A 1 113 ? -4.570 -18.850 -16.605 1.00 92.44 113 PHE A C 1
ATOM 866 O O . PHE A 1 113 ? -4.173 -18.483 -17.702 1.00 92.44 113 PHE A O 1
ATOM 873 N N . LEU A 1 114 ? 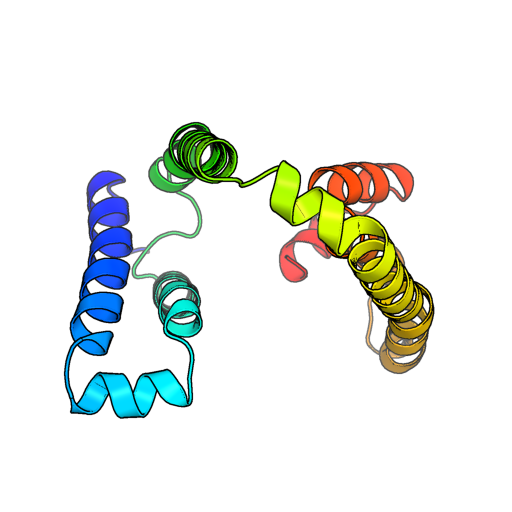-5.342 -19.930 -16.464 1.00 93.56 114 LEU A N 1
ATOM 874 C CA . LEU A 1 114 ? -5.731 -20.781 -17.592 1.00 93.56 114 LEU A CA 1
ATOM 875 C C . LEU A 1 114 ? -6.604 -20.043 -18.610 1.00 93.56 114 LEU A C 1
ATOM 877 O O . LEU A 1 114 ? -6.404 -20.227 -19.810 1.00 93.56 114 LEU A O 1
ATOM 881 N N . LEU A 1 115 ? -7.524 -19.194 -18.145 1.00 95.62 115 LEU A N 1
ATOM 882 C CA . LEU A 1 115 ? -8.371 -18.373 -19.011 1.00 95.62 115 LEU A CA 1
ATOM 883 C C . LEU A 1 115 ? -7.545 -17.391 -19.844 1.00 95.62 115 LEU A C 1
ATOM 885 O O . LEU A 1 115 ? -7.810 -17.234 -21.033 1.00 95.62 115 LEU A O 1
ATOM 889 N N . PHE A 1 116 ? -6.535 -16.758 -19.241 1.00 93.19 116 PHE A N 1
ATOM 890 C CA . PHE A 1 116 ? -5.737 -15.724 -19.902 1.00 93.19 116 PHE A CA 1
ATOM 891 C C . PHE A 1 116 ? -4.407 -16.220 -20.485 1.00 93.19 116 PHE A C 1
ATOM 893 O O . PHE A 1 116 ? -3.739 -15.467 -21.194 1.00 93.19 116 PHE A O 1
ATOM 900 N N . LYS A 1 117 ? -4.038 -17.488 -20.259 1.00 91.62 117 LYS A N 1
ATOM 901 C CA . LYS A 1 117 ? -2.781 -18.115 -20.704 1.00 91.62 117 LYS A CA 1
ATOM 902 C C . LYS A 1 117 ? -2.399 -17.799 -22.158 1.00 91.62 117 LYS A C 1
ATOM 904 O O . LYS A 1 117 ? -1.219 -17.536 -22.373 1.00 91.62 117 LYS A O 1
ATOM 909 N N . PRO A 1 118 ? -3.317 -17.791 -23.149 1.00 93.81 118 PRO A N 1
ATOM 910 C CA . PRO A 1 118 ? -2.950 -17.515 -24.541 1.00 93.81 118 PRO A CA 1
ATOM 911 C C . PRO A 1 118 ? -2.358 -16.119 -24.782 1.00 93.81 118 PRO A C 1
ATOM 913 O O . PRO A 1 118 ? -1.620 -15.937 -25.746 1.00 93.81 118 PRO A O 1
ATOM 916 N N . TRP A 1 119 ? -2.669 -15.145 -23.923 1.00 93.44 119 TRP A N 1
ATOM 917 C CA . TRP A 1 119 ? -2.191 -13.761 -24.030 1.00 93.44 119 TRP A CA 1
ATOM 918 C C . TRP A 1 119 ? -1.065 -13.436 -23.048 1.00 93.44 119 TRP A C 1
ATOM 920 O O . TRP A 1 119 ? -0.601 -12.298 -22.995 1.00 93.44 119 TRP A O 1
ATOM 930 N N . LEU A 1 120 ? -0.636 -14.415 -22.250 1.00 89.69 120 LEU A N 1
ATOM 931 C CA . LEU A 1 120 ? 0.365 -14.223 -21.214 1.00 89.69 120 LEU A CA 1
ATOM 932 C C . LEU A 1 120 ? 1.732 -14.766 -21.652 1.00 89.69 120 LEU A C 1
ATOM 934 O O . LEU A 1 120 ? 1.807 -15.791 -22.334 1.00 89.69 120 LEU A O 1
ATOM 938 N N . PRO A 1 121 ? 2.834 -14.125 -21.222 1.00 89.94 121 PRO A N 1
ATOM 939 C CA . PRO A 1 121 ? 4.171 -14.675 -21.395 1.00 89.94 121 PRO A CA 1
ATOM 940 C C . PRO A 1 121 ? 4.297 -16.085 -20.789 1.00 89.94 121 PRO A C 1
ATOM 942 O O . PRO A 1 121 ? 3.650 -16.367 -19.775 1.00 89.94 121 PRO A O 1
ATOM 945 N N . PRO A 1 122 ? 5.189 -16.946 -21.315 1.00 89.62 122 PRO A N 1
ATOM 946 C CA . PRO A 1 122 ? 5.382 -18.307 -20.803 1.00 89.62 122 PRO A CA 1
ATOM 947 C C . PRO A 1 122 ? 5.669 -18.373 -19.297 1.00 89.62 122 PRO A C 1
ATOM 949 O O . PRO A 1 122 ? 5.209 -19.285 -18.619 1.00 89.62 122 PRO A O 1
ATOM 952 N N . GLU A 1 123 ? 6.367 -17.371 -18.759 1.00 90.62 123 GLU A N 1
ATOM 953 C CA . GLU A 1 123 ? 6.775 -17.290 -17.351 1.00 90.62 123 GLU A CA 1
ATOM 954 C C . GLU A 1 123 ? 5.727 -16.629 -16.434 1.00 90.62 123 GLU A C 1
ATOM 956 O O . GLU A 1 123 ? 5.956 -16.490 -15.233 1.00 90.62 123 GLU A O 1
ATOM 961 N N . ALA A 1 124 ? 4.565 -16.218 -16.954 1.00 91.06 124 ALA A N 1
ATOM 962 C CA . ALA A 1 124 ? 3.556 -15.485 -16.180 1.00 91.06 124 ALA A CA 1
ATOM 963 C C . ALA A 1 124 ? 3.005 -16.278 -14.980 1.00 91.06 124 ALA A C 1
ATOM 965 O O . ALA A 1 124 ? 2.613 -15.687 -13.973 1.00 91.06 124 ALA A O 1
ATOM 966 N N . TRP A 1 125 ? 3.032 -17.614 -15.041 1.00 92.00 125 TRP A N 1
ATOM 967 C CA . TRP A 1 125 ? 2.639 -18.464 -13.915 1.00 92.00 125 TRP A CA 1
ATOM 968 C C . TRP A 1 125 ? 3.534 -18.256 -12.683 1.00 92.00 125 TRP A C 1
ATOM 970 O O . TRP A 1 125 ? 3.053 -18.394 -11.561 1.00 92.00 125 TRP A O 1
ATOM 980 N N . LYS A 1 126 ? 4.805 -17.868 -12.865 1.00 93.50 126 LYS A N 1
ATOM 981 C CA . LYS A 1 126 ? 5.725 -17.557 -11.760 1.00 93.50 126 LYS A CA 1
ATOM 982 C C . LYS A 1 126 ? 5.341 -16.262 -11.051 1.00 93.50 126 LYS A C 1
ATOM 984 O O . LYS A 1 126 ? 5.381 -16.195 -9.826 1.00 93.50 126 LYS A O 1
ATOM 989 N N . GLY A 1 127 ? 4.911 -15.257 -11.818 1.00 92.25 127 GLY A N 1
ATOM 990 C CA . GLY A 1 127 ? 4.335 -14.027 -11.270 1.00 92.25 127 GLY A CA 1
ATOM 991 C C . GLY A 1 127 ? 3.054 -14.307 -10.482 1.00 92.25 127 GLY A C 1
ATOM 992 O O . GLY A 1 127 ? 2.913 -13.846 -9.352 1.00 92.25 127 GLY A O 1
ATOM 993 N N . MET A 1 128 ? 2.169 -15.148 -11.028 1.00 91.75 128 MET A N 1
ATOM 994 C CA . MET A 1 128 ? 0.954 -15.601 -10.336 1.00 91.75 128 MET A CA 1
ATOM 995 C C . MET A 1 128 ? 1.260 -16.387 -9.053 1.00 91.75 128 MET A C 1
ATOM 997 O O . MET A 1 128 ? 0.586 -16.195 -8.041 1.00 91.75 128 MET A O 1
ATOM 1001 N N . ALA A 1 129 ? 2.293 -17.236 -9.063 1.00 93.19 129 ALA A N 1
ATOM 1002 C CA . ALA A 1 129 ? 2.744 -17.948 -7.872 1.00 93.19 129 ALA A CA 1
ATOM 1003 C C . ALA A 1 129 ? 3.208 -16.964 -6.785 1.00 93.19 129 ALA A C 1
ATOM 1005 O O . ALA A 1 129 ? 2.707 -17.023 -5.662 1.00 93.19 129 ALA A O 1
ATOM 1006 N N . ALA A 1 130 ? 4.084 -16.011 -7.121 1.00 93.94 130 ALA A N 1
ATOM 1007 C CA . ALA A 1 130 ? 4.552 -14.996 -6.176 1.00 93.94 130 ALA A CA 1
ATOM 1008 C C . ALA A 1 130 ? 3.389 -14.157 -5.609 1.00 93.94 130 ALA A C 1
ATOM 1010 O O . ALA A 1 130 ? 3.277 -14.003 -4.390 1.00 93.94 130 ALA A O 1
ATOM 1011 N N . LEU A 1 131 ? 2.471 -13.692 -6.465 1.00 92.06 131 LEU A N 1
ATOM 1012 C CA . LEU A 1 131 ? 1.263 -12.961 -6.060 1.00 92.06 131 LEU A CA 1
ATOM 1013 C C . LEU A 1 131 ? 0.401 -13.727 -5.057 1.00 92.06 131 LEU A C 1
ATOM 1015 O O . LEU A 1 131 ? -0.065 -13.141 -4.079 1.00 92.06 131 LEU A O 1
ATOM 1019 N N . SER A 1 132 ? 0.209 -15.031 -5.273 1.00 92.88 132 SER A N 1
ATOM 1020 C CA . SER A 1 132 ? -0.568 -15.859 -4.346 1.00 92.88 132 SER A CA 1
ATOM 1021 C C . SER A 1 132 ? 0.037 -15.851 -2.937 1.00 92.88 132 SER A C 1
ATOM 1023 O O . SER A 1 132 ? -0.696 -15.769 -1.951 1.00 92.88 132 SER A O 1
ATOM 1025 N N . GLY A 1 133 ? 1.372 -15.815 -2.839 1.00 92.38 133 GLY A N 1
ATOM 1026 C CA . GLY A 1 133 ? 2.092 -15.641 -1.579 1.00 92.38 133 GLY A CA 1
ATOM 1027 C C . GLY A 1 133 ? 1.786 -14.310 -0.902 1.00 92.38 133 GLY A C 1
ATOM 1028 O O . GLY A 1 133 ? 1.535 -14.291 0.302 1.00 92.38 133 GLY A O 1
ATOM 1029 N N . SER A 1 134 ? 1.730 -13.221 -1.674 1.00 91.38 134 SER A N 1
ATOM 1030 C CA . SER A 1 134 ? 1.369 -11.890 -1.166 1.00 91.38 134 SER A CA 1
ATOM 1031 C C . SER A 1 134 ? -0.040 -11.854 -0.575 1.00 91.38 134 SER A C 1
ATOM 1033 O O . SER A 1 134 ? -0.245 -11.338 0.522 1.00 91.38 134 SER A O 1
ATOM 1035 N N . TRP A 1 135 ? -1.021 -12.437 -1.264 1.00 89.88 135 TRP A N 1
ATOM 1036 C CA . TRP A 1 135 ? -2.418 -12.377 -0.822 1.00 89.88 135 TRP A CA 1
ATOM 1037 C C . TRP A 1 135 ? -2.743 -13.317 0.338 1.00 89.88 135 TRP A C 1
ATOM 1039 O O . TRP A 1 135 ? -3.614 -12.998 1.142 1.00 89.88 135 TRP A O 1
ATOM 1049 N N . ILE A 1 136 ? -2.052 -14.455 0.444 1.00 91.69 136 ILE A N 1
ATOM 1050 C CA . ILE A 1 136 ? -2.267 -15.416 1.534 1.00 91.69 136 ILE A CA 1
ATOM 1051 C C . ILE A 1 136 ? -1.437 -15.050 2.775 1.00 91.69 136 ILE A C 1
ATOM 1053 O O . ILE A 1 136 ? -1.918 -15.213 3.894 1.00 91.69 136 ILE A O 1
ATOM 1057 N N . GLY A 1 137 ? -0.203 -14.558 2.607 1.00 86.81 137 GLY A N 1
ATOM 1058 C CA . GLY A 1 137 ? 0.733 -14.349 3.723 1.00 86.81 137 GLY A CA 1
ATOM 1059 C C . GLY A 1 137 ? 1.643 -13.122 3.622 1.00 86.81 137 GLY A C 1
ATOM 1060 O O . GLY A 1 137 ? 2.627 -13.031 4.352 1.00 86.81 137 GLY A O 1
ATOM 1061 N N . GLY A 1 138 ? 1.330 -12.164 2.749 1.00 89.94 138 GLY A N 1
ATOM 1062 C CA . GLY A 1 138 ? 1.990 -10.860 2.689 1.00 89.94 138 GLY A CA 1
ATOM 1063 C C . GLY A 1 138 ? 3.359 -10.847 2.003 1.00 89.94 138 GLY A C 1
ATOM 1064 O O . GLY A 1 138 ? 3.768 -11.783 1.315 1.00 89.94 138 GLY A O 1
ATOM 1065 N N . GLY A 1 139 ? 4.089 -9.742 2.192 1.00 87.81 139 GLY A N 1
ATOM 1066 C CA . GLY A 1 139 ? 5.339 -9.462 1.473 1.00 87.81 139 GLY A CA 1
ATOM 1067 C C . GLY A 1 139 ? 6.467 -10.475 1.711 1.00 87.81 139 GLY A C 1
ATOM 1068 O O . GLY A 1 139 ? 7.236 -10.752 0.795 1.00 87.81 139 GLY A O 1
ATOM 1069 N N . ALA A 1 140 ? 6.546 -11.076 2.903 1.00 89.56 140 ALA A N 1
ATOM 1070 C CA . ALA A 1 140 ? 7.542 -12.110 3.196 1.00 89.56 140 ALA A CA 1
ATOM 1071 C C . ALA A 1 140 ? 7.276 -13.394 2.393 1.00 89.56 140 ALA A C 1
ATOM 1073 O O . ALA A 1 140 ? 8.183 -13.929 1.757 1.00 89.56 140 ALA A O 1
ATOM 1074 N N . ASN A 1 141 ? 6.017 -13.845 2.348 1.00 94.00 141 ASN A N 1
ATOM 1075 C CA . ASN A 1 141 ? 5.622 -15.004 1.548 1.00 94.00 141 ASN A CA 1
ATOM 1076 C C . ASN A 1 141 ? 5.770 -14.728 0.049 1.00 94.00 141 ASN A C 1
ATOM 1078 O O . ASN A 1 141 ? 6.195 -15.609 -0.694 1.00 94.00 141 ASN A O 1
ATOM 1082 N N . PHE A 1 142 ? 5.470 -13.505 -0.393 1.00 93.00 142 PHE A N 1
ATOM 1083 C CA . PHE A 1 142 ? 5.738 -13.072 -1.762 1.00 93.00 142 PHE A CA 1
ATOM 1084 C C . PHE A 1 142 ? 7.217 -13.237 -2.132 1.00 93.00 142 PHE A C 1
ATOM 1086 O O . PHE A 1 142 ? 7.517 -13.855 -3.151 1.00 93.00 142 PHE A O 1
ATOM 1093 N N . ALA A 1 143 ? 8.136 -12.735 -1.299 1.00 92.06 143 ALA A N 1
ATOM 1094 C CA . ALA A 1 143 ? 9.574 -12.845 -1.542 1.00 92.06 143 ALA A CA 1
ATOM 1095 C C . ALA A 1 143 ? 10.040 -14.311 -1.565 1.00 92.06 143 ALA A C 1
ATOM 1097 O O . ALA A 1 143 ? 10.707 -14.725 -2.511 1.00 92.06 143 ALA A O 1
ATOM 1098 N N . ALA A 1 144 ? 9.606 -15.116 -0.591 1.00 94.62 144 ALA A N 1
ATOM 1099 C CA . ALA A 1 144 ? 9.965 -16.531 -0.510 1.00 94.62 144 ALA A CA 1
ATOM 1100 C C . ALA A 1 144 ? 9.478 -17.339 -1.726 1.00 94.62 144 ALA A C 1
ATOM 1102 O O . ALA A 1 144 ? 10.221 -18.158 -2.268 1.00 94.62 144 ALA A O 1
ATOM 1103 N N . ILE A 1 145 ? 8.243 -17.109 -2.190 1.00 94.81 145 ILE A N 1
ATOM 1104 C CA . ILE A 1 145 ? 7.726 -17.803 -3.377 1.00 94.81 145 ILE A CA 1
ATOM 1105 C C . ILE A 1 145 ? 8.398 -17.287 -4.648 1.00 94.81 145 ILE A C 1
ATOM 1107 O O . ILE A 1 145 ? 8.753 -18.090 -5.506 1.00 94.81 145 ILE A O 1
ATOM 1111 N N . LYS A 1 146 ? 8.611 -15.971 -4.773 1.00 93.69 146 LYS A N 1
ATOM 1112 C CA . LYS A 1 146 ? 9.341 -15.381 -5.904 1.00 93.69 146 LYS A CA 1
ATOM 1113 C C . LYS A 1 146 ? 10.702 -16.060 -6.091 1.00 93.69 146 LYS A C 1
ATOM 1115 O O . LYS A 1 146 ? 11.048 -16.416 -7.218 1.00 93.69 146 LYS A O 1
ATOM 1120 N N . GLU A 1 147 ? 11.440 -16.262 -5.001 1.00 94.56 147 GLU A N 1
ATOM 1121 C CA . GLU A 1 147 ? 12.724 -16.968 -5.007 1.00 94.56 147 GLU A CA 1
ATOM 1122 C C . GLU A 1 147 ? 12.566 -18.457 -5.339 1.00 94.56 147 GLU A C 1
ATOM 1124 O O . GLU A 1 147 ? 13.298 -18.968 -6.186 1.00 94.56 147 GLU A O 1
ATOM 1129 N N . SER A 1 148 ? 11.582 -19.149 -4.752 1.00 96.06 148 SER A N 1
ATOM 1130 C CA . SER A 1 148 ? 11.404 -20.596 -4.954 1.00 96.06 148 SER A CA 1
ATOM 1131 C C . SER A 1 148 ? 11.049 -20.982 -6.392 1.00 96.06 148 SER A C 1
ATOM 1133 O O . SER A 1 148 ? 11.478 -22.033 -6.866 1.00 96.06 148 SER A O 1
ATOM 1135 N N . VAL A 1 149 ? 10.305 -20.132 -7.109 1.00 95.00 149 VAL A N 1
ATOM 1136 C CA . VAL A 1 149 ? 9.975 -20.351 -8.529 1.00 95.00 149 VAL A CA 1
ATOM 1137 C C . VAL A 1 149 ? 10.949 -19.662 -9.487 1.00 95.00 149 VAL A C 1
ATOM 1139 O O . VAL A 1 149 ? 10.747 -19.727 -10.702 1.00 95.00 149 VAL A O 1
ATOM 1142 N N . ALA A 1 150 ? 11.985 -18.993 -8.966 1.00 94.31 150 ALA A N 1
ATOM 1143 C CA . ALA A 1 150 ? 12.920 -18.169 -9.731 1.00 94.31 150 ALA A CA 1
ATOM 1144 C C . ALA A 1 150 ? 12.188 -17.202 -10.686 1.00 94.31 150 ALA A C 1
ATOM 1146 O O . ALA A 1 150 ? 12.419 -17.193 -11.902 1.00 94.31 150 ALA A O 1
ATOM 1147 N N . ALA A 1 151 ? 11.235 -16.436 -10.143 1.00 91.62 151 ALA A N 1
ATOM 1148 C CA . ALA A 1 151 ? 10.461 -15.470 -10.913 1.00 91.62 151 ALA A CA 1
ATOM 1149 C C . ALA A 1 151 ? 11.350 -14.282 -11.334 1.00 91.62 151 ALA A C 1
ATOM 1151 O O . ALA A 1 151 ? 11.909 -13.608 -10.464 1.00 91.62 151 ALA A O 1
ATOM 1152 N N . PRO A 1 152 ? 11.469 -13.987 -12.642 1.00 88.62 152 PRO A N 1
ATOM 1153 C CA . PRO A 1 152 ? 12.278 -12.869 -13.113 1.00 88.62 152 PRO A CA 1
ATOM 1154 C C . PRO A 1 152 ? 11.654 -11.523 -12.722 1.00 88.62 152 PRO A C 1
ATOM 1156 O O . PRO A 1 152 ? 10.435 -11.341 -12.794 1.00 88.62 152 PRO A O 1
ATOM 1159 N N . ASP A 1 153 ? 12.497 -10.548 -12.376 1.00 85.62 153 ASP A N 1
ATOM 1160 C CA . ASP A 1 153 ? 12.062 -9.202 -11.967 1.00 85.62 153 ASP A CA 1
ATOM 1161 C C . ASP A 1 153 ? 11.211 -8.494 -13.029 1.00 85.62 153 ASP A C 1
ATOM 1163 O O . ASP A 1 153 ? 10.301 -7.738 -12.694 1.00 85.62 153 ASP A O 1
ATOM 1167 N N . SER A 1 154 ? 11.448 -8.794 -14.308 1.00 83.94 154 SER A N 1
ATOM 1168 C CA . SER A 1 154 ? 10.688 -8.249 -15.436 1.00 83.94 154 SER A CA 1
ATOM 1169 C C . SER A 1 154 ? 9.218 -8.676 -15.458 1.00 83.94 154 SER A C 1
ATOM 1171 O O . SER A 1 154 ? 8.396 -7.964 -16.026 1.00 83.94 154 SER A O 1
ATOM 1173 N N . ILE A 1 155 ? 8.881 -9.829 -14.868 1.00 83.06 155 ILE A N 1
ATOM 1174 C CA . ILE A 1 155 ? 7.494 -10.296 -14.721 1.00 83.06 155 ILE A CA 1
ATOM 1175 C C . ILE A 1 155 ? 6.879 -9.749 -13.434 1.00 83.06 155 ILE A C 1
ATOM 1177 O O . ILE A 1 155 ? 5.685 -9.490 -13.397 1.00 83.06 155 ILE A O 1
ATOM 1181 N N . ILE A 1 156 ? 7.683 -9.546 -12.391 1.00 81.00 156 ILE A N 1
ATOM 1182 C CA . ILE A 1 156 ? 7.205 -9.034 -11.108 1.00 81.00 156 ILE A CA 1
ATOM 1183 C C . ILE A 1 156 ? 6.863 -7.544 -11.184 1.00 81.00 156 ILE A C 1
ATOM 1185 O O . ILE A 1 156 ? 5.780 -7.164 -10.761 1.00 81.00 156 ILE A O 1
ATOM 1189 N N . GLY A 1 157 ? 7.739 -6.710 -11.747 1.00 66.69 157 GLY A N 1
ATOM 1190 C CA . GLY A 1 157 ? 7.564 -5.251 -11.772 1.00 66.69 157 GLY A CA 1
ATOM 1191 C C . GLY A 1 157 ? 6.221 -4.746 -12.330 1.00 66.69 157 GLY A C 1
ATOM 1192 O O . GLY A 1 157 ? 5.674 -3.815 -11.758 1.00 66.69 157 GLY A O 1
ATOM 1193 N N . PRO A 1 158 ? 5.655 -5.335 -13.400 1.00 64.19 158 PRO A N 1
ATOM 1194 C CA . PRO A 1 158 ? 4.334 -4.954 -13.916 1.00 64.19 158 PRO A CA 1
ATOM 1195 C C . PRO A 1 158 ? 3.136 -5.423 -13.074 1.00 64.19 158 PRO A C 1
ATOM 1197 O O . PRO A 1 158 ? 2.004 -5.051 -13.372 1.00 64.19 158 PRO A O 1
ATOM 1200 N N . ILE A 1 159 ? 3.363 -6.312 -12.104 1.00 63.94 159 ILE A N 1
ATOM 1201 C CA . ILE A 1 159 ? 2.322 -7.037 -11.368 1.00 63.94 159 ILE A CA 1
ATOM 1202 C C . ILE A 1 159 ? 2.096 -6.466 -9.947 1.00 63.94 159 ILE A C 1
ATOM 1204 O O . ILE A 1 159 ? 1.024 -6.674 -9.373 1.00 63.94 159 ILE A O 1
ATOM 1208 N N . ILE A 1 160 ? 3.079 -5.750 -9.391 1.00 54.16 160 ILE A N 1
ATOM 1209 C CA . ILE A 1 160 ? 3.033 -5.045 -8.091 1.00 54.16 160 ILE A CA 1
ATOM 1210 C C . ILE A 1 160 ? 2.947 -3.533 -8.282 1.00 54.16 160 ILE A C 1
ATOM 1212 O O . ILE A 1 160 ? 2.276 -2.895 -7.440 1.00 54.16 160 ILE A O 1
#